Protein AF-A0A8J3NHD3-F1 (afdb_monomer_lite)

Structure (mmCIF, N/CA/C/O backbone):
data_AF-A0A8J3NHD3-F1
#
_entry.id   AF-A0A8J3NHD3-F1
#
loop_
_atom_site.group_PDB
_atom_site.id
_atom_site.type_symbol
_atom_site.label_atom_id
_atom_site.label_alt_id
_atom_site.label_comp_id
_atom_site.label_asym_id
_atom_site.label_entity_id
_atom_site.label_seq_id
_atom_site.pdbx_PDB_ins_code
_atom_site.Cartn_x
_atom_site.Cartn_y
_atom_site.Cartn_z
_atom_site.occupancy
_atom_site.B_iso_or_equiv
_atom_site.auth_seq_id
_atom_site.auth_comp_id
_atom_site.auth_asym_id
_atom_site.auth_atom_id
_atom_site.pdbx_PDB_model_num
ATOM 1 N N . MET A 1 1 ? -1.504 -2.070 23.522 1.00 44.81 1 MET A N 1
ATOM 2 C CA . MET A 1 1 ? -0.984 -3.011 22.518 1.00 44.81 1 MET A CA 1
ATOM 3 C C . MET A 1 1 ? -2.101 -3.933 22.088 1.00 44.81 1 MET A C 1
ATOM 5 O O . MET A 1 1 ? -2.397 -4.901 22.780 1.00 44.81 1 MET A O 1
ATOM 9 N N . THR A 1 2 ? -2.804 -3.558 21.024 1.00 47.81 2 THR A N 1
ATOM 10 C CA . THR A 1 2 ? -3.863 -4.386 20.430 1.00 47.81 2 THR A CA 1
ATOM 11 C C . THR A 1 2 ? -3.229 -5.384 19.459 1.00 47.81 2 THR A C 1
ATOM 13 O O . THR A 1 2 ? -2.148 -5.138 18.928 1.00 47.81 2 THR A O 1
ATOM 16 N N . THR A 1 3 ? -3.879 -6.523 19.221 1.00 48.75 3 THR A N 1
ATOM 17 C CA . THR A 1 3 ? -3.397 -7.599 18.329 1.00 48.75 3 THR A CA 1
ATOM 18 C C . THR A 1 3 ? -3.025 -7.097 16.923 1.00 48.75 3 THR A C 1
ATOM 20 O O . THR A 1 3 ? -2.123 -7.639 16.295 1.00 48.75 3 THR A O 1
ATOM 23 N N . TYR A 1 4 ? -3.633 -5.991 16.480 1.00 44.06 4 TYR A N 1
ATOM 24 C CA . TYR A 1 4 ? -3.340 -5.319 15.214 1.00 44.06 4 TYR A CA 1
ATOM 25 C C . TYR A 1 4 ? -1.929 -4.705 15.141 1.00 44.06 4 TYR A C 1
ATOM 27 O O . TYR A 1 4 ? -1.316 -4.752 14.086 1.00 44.06 4 TYR A O 1
ATOM 35 N N . GLU A 1 5 ? -1.353 -4.181 16.226 1.00 40.19 5 GLU A N 1
ATOM 36 C CA . GLU A 1 5 ? 0.005 -3.594 16.185 1.00 40.19 5 GLU A CA 1
ATOM 37 C C . GLU A 1 5 ? 1.104 -4.658 15.993 1.00 40.19 5 GLU A C 1
ATOM 39 O 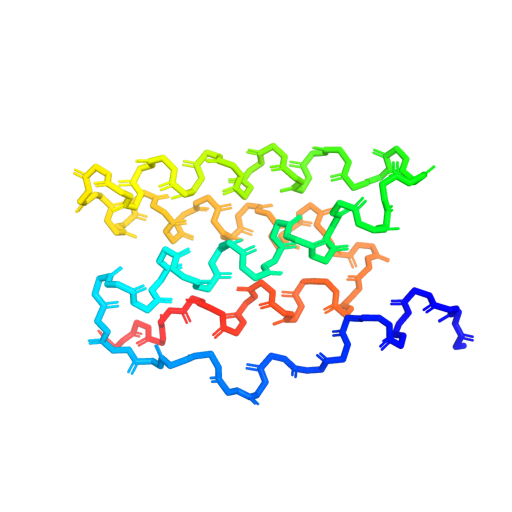O . GLU A 1 5 ? 2.201 -4.350 15.533 1.00 40.19 5 GLU A O 1
ATOM 44 N N . GLN A 1 6 ? 0.811 -5.925 16.312 1.00 48.12 6 GLN A N 1
ATOM 45 C CA . GLN A 1 6 ? 1.760 -7.040 16.189 1.00 48.12 6 GLN A CA 1
ATOM 46 C C . GLN A 1 6 ? 1.812 -7.620 14.764 1.00 48.12 6 GLN A C 1
ATOM 48 O O . GLN A 1 6 ? 2.877 -8.040 14.313 1.00 48.12 6 GLN A O 1
ATOM 53 N N . GLU A 1 7 ? 0.699 -7.621 14.021 1.00 50.69 7 GLU A N 1
ATOM 54 C CA . GLU A 1 7 ? 0.650 -8.166 12.647 1.00 50.69 7 GLU A CA 1
ATOM 55 C C . GLU A 1 7 ? 1.357 -7.264 11.617 1.00 50.69 7 GLU A C 1
ATOM 57 O O . GLU A 1 7 ? 1.848 -7.713 10.573 1.00 50.69 7 GLU A O 1
ATOM 62 N N . TRP A 1 8 ? 1.481 -5.980 11.944 1.00 48.34 8 TRP A N 1
ATOM 63 C CA . TRP A 1 8 ? 2.055 -4.940 11.093 1.00 48.34 8 TRP A CA 1
ATOM 64 C C . TRP A 1 8 ? 3.470 -4.527 11.525 1.00 48.34 8 TRP A C 1
ATOM 66 O O . TRP A 1 8 ? 3.964 -3.467 11.146 1.00 48.34 8 TRP A O 1
ATOM 76 N N . GLY A 1 9 ? 4.157 -5.402 12.273 1.00 50.47 9 GLY A N 1
ATOM 77 C CA . GLY A 1 9 ? 5.556 -5.233 12.663 1.00 50.47 9 GLY A CA 1
ATOM 78 C C . GLY A 1 9 ? 6.472 -4.873 11.484 1.00 50.47 9 GLY A C 1
ATOM 79 O O . GLY A 1 9 ? 6.311 -5.393 10.368 1.00 50.47 9 GLY A O 1
ATOM 80 N N . ALA A 1 10 ? 7.408 -3.962 11.784 1.00 50.34 10 ALA A N 1
ATOM 81 C CA . ALA A 1 10 ? 8.198 -3.137 10.872 1.00 50.34 10 ALA A CA 1
ATOM 82 C C . ALA A 1 10 ? 8.590 -3.815 9.551 1.00 50.34 10 ALA A C 1
ATOM 84 O O . ALA A 1 10 ? 9.190 -4.890 9.523 1.00 50.34 10 ALA A O 1
ATOM 85 N N . ALA A 1 11 ? 8.330 -3.114 8.446 1.00 49.47 11 ALA A N 1
ATOM 86 C CA . ALA A 1 11 ? 8.702 -3.469 7.076 1.00 49.47 11 ALA A CA 1
ATOM 87 C C . ALA A 1 11 ? 10.229 -3.444 6.802 1.00 49.47 11 ALA A C 1
ATOM 89 O O . ALA A 1 11 ? 10.675 -3.182 5.685 1.00 49.47 11 ALA A O 1
ATOM 90 N N . ALA A 1 12 ? 11.053 -3.726 7.813 1.00 42.78 12 ALA A N 1
ATOM 91 C CA . ALA A 1 12 ? 12.501 -3.815 7.708 1.00 42.78 12 ALA A CA 1
ATOM 92 C C . ALA A 1 12 ? 12.888 -5.058 6.885 1.00 42.78 12 ALA A C 1
ATOM 94 O O . ALA A 1 12 ? 13.051 -6.151 7.419 1.00 42.78 12 ALA A O 1
ATOM 95 N N . GLY A 1 13 ? 12.986 -4.904 5.563 1.00 47.78 13 GLY A N 1
ATOM 96 C CA . GLY A 1 13 ? 13.461 -5.963 4.662 1.00 47.78 13 GLY A CA 1
ATOM 97 C C . GLY A 1 13 ? 12.862 -5.965 3.256 1.00 47.78 13 GLY A C 1
ATOM 98 O O . GLY A 1 13 ? 13.163 -6.859 2.469 1.00 47.78 13 GLY A O 1
ATOM 99 N N . TRP A 1 14 ? 12.005 -5.003 2.917 1.00 53.94 14 TRP A N 1
ATOM 100 C CA . TRP A 1 14 ? 11.294 -5.001 1.644 1.00 53.94 14 TRP A CA 1
ATOM 101 C C . TRP A 1 14 ? 12.222 -4.388 0.595 1.00 53.94 14 TRP A C 1
ATOM 103 O O . TRP A 1 14 ? 12.405 -3.177 0.550 1.00 53.94 14 TRP A O 1
ATOM 113 N N . GLY A 1 15 ? 12.902 -5.261 -0.156 1.00 45.53 15 GLY A N 1
ATOM 114 C CA . GLY A 1 15 ? 14.042 -4.951 -1.022 1.00 45.53 15 GLY A CA 1
ATOM 115 C C . GLY A 1 15 ? 13.931 -3.617 -1.762 1.00 45.53 15 GLY A C 1
ATOM 116 O O . GLY A 1 15 ? 13.218 -3.489 -2.757 1.00 45.53 15 GLY A O 1
ATOM 117 N N . HIS A 1 16 ? 14.677 -2.629 -1.272 1.00 47.28 16 HIS A N 1
ATOM 118 C CA . HIS A 1 16 ? 14.754 -1.302 -1.862 1.00 47.28 16 HIS A CA 1
ATOM 119 C C . HIS A 1 16 ? 15.542 -1.341 -3.179 1.00 47.28 16 HIS A C 1
ATOM 121 O O . HIS A 1 16 ? 16.659 -1.855 -3.223 1.00 47.28 16 HIS A O 1
ATOM 127 N N . GLY A 1 17 ? 14.988 -0.741 -4.241 1.00 46.34 17 GLY A N 1
ATOM 128 C CA . GLY A 1 17 ? 15.787 -0.246 -5.372 1.00 46.34 17 GLY A CA 1
ATOM 129 C C . GLY A 1 17 ? 15.481 -0.783 -6.774 1.00 46.34 17 GLY A C 1
ATOM 130 O O . GLY A 1 17 ? 16.187 -0.413 -7.704 1.00 46.34 17 GLY A O 1
ATOM 131 N N . THR A 1 18 ? 14.452 -1.611 -6.984 1.00 49.88 18 THR A N 1
ATOM 132 C CA . THR A 1 18 ? 14.044 -2.020 -8.347 1.00 49.88 18 THR A CA 1
ATOM 133 C C . THR A 1 18 ? 12.531 -1.933 -8.532 1.00 49.88 18 THR A C 1
ATOM 135 O O . THR A 1 18 ? 11.784 -2.086 -7.568 1.00 49.88 18 THR A O 1
ATOM 138 N N . ARG A 1 19 ? 12.061 -1.727 -9.773 1.00 52.25 19 ARG A N 1
ATOM 139 C CA . ARG A 1 19 ? 10.627 -1.734 -10.137 1.00 52.25 19 ARG A CA 1
ATOM 140 C C . ARG A 1 19 ? 9.898 -2.984 -9.618 1.00 52.25 19 ARG A C 1
ATOM 142 O O . ARG A 1 19 ? 8.766 -2.893 -9.156 1.00 52.25 19 ARG A O 1
ATOM 149 N N . GLY A 1 20 ? 10.585 -4.131 -9.616 1.00 58.09 20 GLY A N 1
ATOM 150 C CA . GLY A 1 20 ? 10.090 -5.377 -9.024 1.00 58.09 20 GLY A CA 1
ATOM 151 C C . GLY A 1 20 ? 9.967 -5.341 -7.495 1.00 58.09 20 GLY A C 1
ATOM 152 O O . GLY A 1 20 ? 9.075 -5.982 -6.953 1.00 58.09 20 GLY A O 1
ATOM 153 N N . GLY A 1 21 ? 10.799 -4.558 -6.803 1.00 70.31 21 GLY A N 1
ATOM 154 C CA . GLY A 1 21 ? 10.765 -4.380 -5.349 1.00 70.31 21 GLY A CA 1
ATOM 155 C C . GLY A 1 21 ? 9.552 -3.590 -4.853 1.00 70.31 21 GLY A C 1
ATOM 156 O O . GLY A 1 21 ? 8.971 -3.962 -3.837 1.00 70.31 21 GLY A O 1
ATOM 157 N N . LEU A 1 22 ? 9.102 -2.565 -5.592 1.00 72.38 22 LEU A N 1
ATOM 158 C CA . LEU A 1 22 ? 7.910 -1.792 -5.212 1.00 72.38 22 LEU A CA 1
ATOM 159 C C . LEU A 1 22 ? 6.628 -2.618 -5.367 1.00 72.38 22 LEU A C 1
ATOM 161 O O . LEU A 1 22 ? 5.835 -2.694 -4.433 1.00 72.38 22 LEU A O 1
ATOM 165 N N . THR A 1 23 ? 6.439 -3.284 -6.511 1.00 78.94 23 THR A N 1
ATOM 166 C CA . THR A 1 23 ? 5.267 -4.148 -6.728 1.00 78.94 23 THR A CA 1
ATOM 167 C C . THR A 1 23 ? 5.256 -5.334 -5.761 1.00 78.94 23 THR A C 1
ATOM 169 O O . THR A 1 23 ? 4.228 -5.597 -5.141 1.00 78.94 23 THR A O 1
ATOM 172 N N . ALA A 1 24 ? 6.397 -6.012 -5.572 1.00 78.69 24 ALA A N 1
ATOM 173 C CA . ALA A 1 24 ? 6.510 -7.106 -4.605 1.00 78.69 24 ALA A CA 1
ATOM 174 C C . ALA A 1 24 ? 6.268 -6.627 -3.169 1.00 78.69 24 ALA A C 1
ATOM 176 O O . ALA A 1 24 ? 5.674 -7.350 -2.368 1.00 78.69 24 ALA A O 1
ATOM 177 N N . GLY A 1 25 ? 6.687 -5.398 -2.861 1.00 77.94 25 GLY A N 1
ATOM 178 C CA . GLY A 1 25 ? 6.353 -4.746 -1.613 1.00 77.94 25 GLY A CA 1
ATOM 179 C C . GLY A 1 25 ? 4.843 -4.600 -1.470 1.00 77.94 25 GLY A C 1
ATOM 180 O O . GLY A 1 25 ? 4.249 -5.199 -0.586 1.00 77.94 25 GLY A O 1
ATOM 181 N N . ILE A 1 26 ? 4.175 -3.913 -2.391 1.00 80.00 26 ILE A N 1
ATOM 182 C CA . ILE A 1 26 ? 2.718 -3.722 -2.333 1.00 80.00 26 ILE A CA 1
ATOM 183 C C . ILE A 1 26 ? 1.960 -5.060 -2.192 1.00 80.00 26 ILE A C 1
ATOM 185 O O . ILE A 1 26 ? 1.022 -5.147 -1.399 1.00 80.00 26 ILE A O 1
ATOM 189 N N . ASP A 1 27 ? 2.406 -6.126 -2.863 1.00 82.00 27 ASP A N 1
ATOM 190 C CA . ASP A 1 27 ? 1.851 -7.480 -2.705 1.00 82.00 27 ASP A CA 1
ATOM 191 C C . ASP A 1 27 ? 2.006 -8.042 -1.280 1.00 82.00 27 ASP A C 1
ATOM 193 O O . ASP A 1 27 ? 1.114 -8.731 -0.778 1.00 82.00 27 ASP A O 1
ATOM 197 N N . GLY A 1 28 ? 3.107 -7.729 -0.597 1.00 79.94 28 GLY A N 1
ATOM 198 C CA . GLY A 1 28 ? 3.316 -8.033 0.817 1.00 79.94 28 GLY A CA 1
ATOM 199 C C . GLY A 1 28 ? 2.335 -7.305 1.741 1.00 79.94 28 GLY A C 1
ATOM 200 O O . GLY A 1 28 ? 1.799 -7.930 2.661 1.00 79.94 28 GLY A O 1
ATOM 201 N N . LEU A 1 29 ? 2.044 -6.021 1.481 1.00 78.06 29 LEU A N 1
ATOM 202 C CA . LEU A 1 29 ? 1.038 -5.265 2.248 1.00 78.06 29 LEU A CA 1
ATOM 203 C C . LEU A 1 29 ? -0.365 -5.814 2.001 1.00 78.06 29 LEU A C 1
ATOM 205 O O . LEU A 1 29 ? -1.118 -5.991 2.951 1.00 78.06 29 LEU A O 1
ATOM 209 N N . LEU A 1 30 ? -0.709 -6.109 0.744 1.00 78.31 30 LEU A N 1
ATOM 210 C CA . LEU A 1 30 ? -2.018 -6.655 0.374 1.00 78.31 30 LEU A CA 1
ATOM 211 C C . LEU A 1 30 ? -2.280 -8.023 1.006 1.00 78.31 30 LEU A C 1
ATOM 213 O O . LEU A 1 30 ? -3.401 -8.318 1.411 1.00 78.31 30 LEU A O 1
ATOM 217 N N . ARG A 1 31 ? -1.246 -8.860 1.125 1.00 76.19 31 ARG A N 1
ATOM 218 C CA . ARG A 1 31 ? -1.368 -10.160 1.788 1.00 76.19 31 ARG A CA 1
ATOM 219 C C . ARG A 1 31 ? -1.631 -10.013 3.285 1.00 76.19 31 ARG A C 1
ATOM 221 O O . ARG A 1 31 ? -2.475 -10.733 3.803 1.00 76.19 31 ARG A O 1
ATOM 228 N N . ARG A 1 32 ? -0.951 -9.078 3.962 1.00 71.88 32 ARG A N 1
ATOM 229 C CA . ARG A 1 32 ? -1.182 -8.791 5.389 1.00 71.88 32 ARG A CA 1
ATOM 230 C C . ARG A 1 32 ? -2.534 -8.128 5.641 1.00 71.88 32 ARG A C 1
ATOM 232 O O . ARG A 1 32 ? -3.254 -8.547 6.538 1.00 71.88 32 ARG A O 1
ATOM 239 N N . SER A 1 33 ? -2.928 -7.165 4.813 1.00 68.38 33 SER A N 1
ATOM 240 C CA . SER A 1 33 ? -4.232 -6.505 4.937 1.00 68.38 33 SER A CA 1
ATOM 241 C C . SER A 1 33 ? -5.404 -7.441 4.645 1.00 68.38 33 SER A C 1
ATOM 243 O O . SER A 1 33 ? -6.455 -7.302 5.261 1.00 68.38 33 SER A O 1
ATOM 245 N N . GLY A 1 34 ? -5.210 -8.443 3.781 1.00 62.59 34 GLY A N 1
ATOM 246 C CA . GLY A 1 34 ? -6.166 -9.530 3.570 1.00 62.59 34 GLY A CA 1
ATOM 247 C C . GLY A 1 34 ? -6.384 -10.424 4.798 1.00 62.59 34 GLY A C 1
ATOM 248 O O . GLY A 1 34 ? -7.433 -11.053 4.887 1.00 62.59 34 GLY A O 1
ATOM 249 N N . GLN A 1 35 ? -5.442 -10.460 5.751 1.00 56.00 35 GLN A N 1
ATOM 250 C CA . GLN A 1 35 ? -5.613 -11.154 7.037 1.00 56.00 35 GLN A CA 1
ATOM 251 C C . GLN A 1 35 ? -6.244 -10.260 8.118 1.00 56.00 35 GLN A C 1
ATOM 253 O O . GLN A 1 35 ? -6.897 -10.775 9.016 1.00 56.00 35 GLN A O 1
ATOM 258 N N . ALA A 1 36 ? -6.132 -8.934 7.980 1.00 56.19 36 ALA A N 1
ATOM 259 C CA . ALA A 1 36 ? -6.720 -7.924 8.869 1.00 56.19 36 ALA A CA 1
ATOM 260 C C . ALA A 1 36 ? -8.096 -7.396 8.390 1.00 56.19 36 ALA A C 1
ATOM 262 O O . ALA A 1 36 ? -8.590 -6.383 8.891 1.00 56.19 36 ALA A O 1
ATOM 263 N N . ALA A 1 37 ? -8.709 -8.055 7.398 1.00 52.06 37 ALA A N 1
ATOM 264 C CA . ALA A 1 37 ? -9.849 -7.565 6.616 1.00 52.06 37 ALA A CA 1
ATOM 265 C C . ALA A 1 37 ? -11.193 -7.453 7.372 1.00 52.06 37 ALA A C 1
ATOM 267 O O . ALA A 1 37 ? -12.205 -7.129 6.754 1.00 52.06 37 ALA A O 1
ATOM 268 N N . GLU A 1 38 ? -11.229 -7.690 8.685 1.00 51.50 38 GLU A N 1
ATOM 269 C CA . GLU A 1 38 ? -12.461 -7.592 9.480 1.00 51.50 38 GLU A CA 1
ATOM 270 C C . GLU A 1 38 ? -12.786 -6.172 9.971 1.00 51.50 38 GLU A C 1
ATOM 272 O O . GLU A 1 38 ? -13.890 -5.931 10.454 1.00 51.50 38 GLU A O 1
ATOM 277 N N . ALA A 1 39 ? -11.882 -5.199 9.816 1.00 57.53 39 ALA A N 1
ATOM 278 C CA . ALA A 1 39 ? -12.158 -3.811 10.184 1.00 57.53 39 ALA A CA 1
ATOM 279 C C . ALA A 1 39 ? -12.450 -2.945 8.945 1.00 57.53 39 ALA A C 1
ATOM 281 O O . ALA A 1 39 ? -11.572 -2.712 8.113 1.00 57.53 39 ALA A O 1
ATOM 282 N N . GLU A 1 40 ? -13.675 -2.403 8.862 1.00 61.34 40 GLU A N 1
ATOM 283 C CA . GLU A 1 40 ? -14.129 -1.452 7.824 1.00 61.34 40 GLU A CA 1
ATOM 284 C C . GLU A 1 40 ? -13.146 -0.286 7.609 1.00 61.34 40 GLU A C 1
ATOM 286 O O . GLU A 1 40 ? -12.998 0.217 6.494 1.00 61.34 40 GLU A O 1
ATOM 291 N N . ALA A 1 41 ? -12.403 0.080 8.658 1.00 63.72 41 ALA A N 1
ATOM 292 C CA . ALA A 1 41 ? -11.359 1.099 8.637 1.00 63.72 41 ALA A CA 1
ATOM 293 C C . ALA A 1 41 ? -10.218 0.819 7.634 1.00 63.72 41 ALA A C 1
ATOM 295 O O . ALA A 1 41 ? -9.584 1.761 7.164 1.00 63.72 41 ALA A O 1
ATOM 296 N N . TYR A 1 42 ? -9.965 -0.442 7.259 1.00 70.00 42 TYR A N 1
ATOM 297 C CA . TYR A 1 42 ? -8.894 -0.802 6.320 1.00 70.00 42 TYR A CA 1
ATOM 298 C C . TYR A 1 42 ? -9.355 -0.944 4.868 1.00 70.00 42 TYR A C 1
ATOM 300 O O . TYR A 1 42 ? -8.511 -1.006 3.972 1.00 70.00 42 TYR A O 1
ATOM 308 N N . VAL A 1 43 ? -10.664 -0.941 4.592 1.00 74.81 43 VAL A N 1
ATOM 309 C CA . VAL A 1 43 ? -11.197 -1.026 3.219 1.00 74.81 43 VAL A CA 1
ATOM 310 C C . VAL A 1 43 ? -10.620 0.072 2.306 1.00 74.81 43 VAL A C 1
A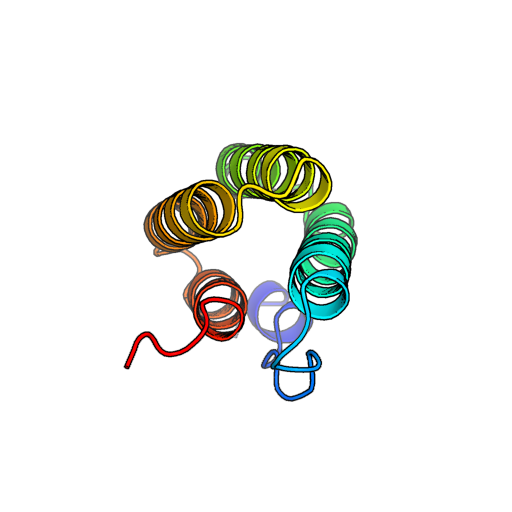TOM 312 O O . VAL A 1 43 ? -10.176 -0.256 1.197 1.00 74.81 43 VAL A O 1
ATOM 315 N N . PRO A 1 44 ? -10.524 1.346 2.742 1.00 80.88 44 PRO A N 1
ATOM 316 C CA . PRO A 1 44 ? -9.894 2.395 1.942 1.00 80.88 44 PRO A CA 1
ATOM 317 C C . PRO A 1 44 ? -8.405 2.134 1.684 1.00 80.88 44 PRO A C 1
ATOM 319 O O . PRO A 1 44 ? -7.939 2.274 0.554 1.00 80.88 44 PRO A O 1
ATOM 322 N N . VAL A 1 45 ? -7.667 1.691 2.709 1.00 81.69 45 VAL A N 1
ATOM 323 C CA . VAL A 1 45 ? -6.227 1.395 2.630 1.00 81.69 45 VAL A CA 1
ATOM 324 C C . VAL A 1 45 ? -5.964 0.286 1.609 1.00 81.69 45 VAL A C 1
ATOM 326 O O . VAL A 1 45 ? -5.119 0.435 0.727 1.00 81.69 45 VAL A O 1
ATOM 329 N N . VAL A 1 46 ? -6.741 -0.800 1.653 1.00 82.62 46 VAL A N 1
ATOM 330 C CA . VAL A 1 46 ? -6.652 -1.908 0.687 1.00 82.62 46 VAL A CA 1
ATOM 331 C C . VAL A 1 46 ? -6.935 -1.427 -0.736 1.00 82.62 46 VAL A C 1
ATOM 333 O O . VAL A 1 46 ? -6.235 -1.828 -1.667 1.00 82.62 46 VAL A O 1
ATOM 336 N N . SER A 1 47 ? -7.928 -0.554 -0.921 1.00 87.88 47 SER A N 1
ATOM 337 C CA . SER A 1 47 ? -8.257 0.013 -2.233 1.00 87.88 47 SER A CA 1
ATOM 338 C C . SER A 1 47 ? -7.081 0.801 -2.822 1.00 87.88 47 SER A C 1
ATOM 340 O O . SER A 1 47 ? -6.664 0.540 -3.955 1.00 87.88 47 SER A O 1
ATOM 342 N N . PHE A 1 48 ? -6.469 1.689 -2.030 1.00 87.75 48 PHE A N 1
ATOM 343 C CA . PHE A 1 48 ? -5.293 2.446 -2.461 1.00 87.75 48 PHE A CA 1
ATOM 344 C C . PHE A 1 48 ? -4.096 1.543 -2.771 1.00 87.75 48 PHE A C 1
ATOM 346 O O . PHE A 1 48 ? -3.437 1.748 -3.789 1.00 87.75 48 PHE A O 1
ATOM 353 N N . LEU A 1 49 ? -3.848 0.503 -1.970 1.00 86.19 49 LEU A N 1
ATOM 354 C CA . LEU A 1 49 ? -2.770 -0.460 -2.217 1.00 86.19 49 LEU A CA 1
ATOM 355 C C . LEU A 1 49 ? -2.977 -1.256 -3.512 1.00 86.19 49 LEU A C 1
ATOM 357 O O . LEU A 1 49 ? -2.041 -1.413 -4.295 1.00 86.19 49 LEU A O 1
ATOM 361 N N . ARG A 1 50 ? -4.202 -1.717 -3.795 1.00 88.50 50 ARG A N 1
ATOM 362 C CA . ARG A 1 50 ? -4.515 -2.404 -5.063 1.00 88.50 50 ARG A CA 1
ATOM 363 C C . ARG A 1 50 ? -4.292 -1.477 -6.248 1.00 88.50 50 ARG A C 1
ATOM 365 O O . ARG A 1 50 ? -3.678 -1.885 -7.232 1.00 88.50 50 ARG A O 1
ATOM 372 N N . ARG A 1 51 ? -4.711 -0.216 -6.129 1.00 90.06 51 ARG A N 1
ATOM 373 C CA . ARG A 1 51 ? -4.492 0.765 -7.188 1.00 90.06 51 ARG A CA 1
ATOM 374 C C . ARG A 1 51 ? -3.009 1.070 -7.381 1.00 90.06 51 ARG A C 1
ATOM 376 O O . ARG A 1 51 ? -2.561 1.093 -8.521 1.00 90.06 51 ARG A O 1
ATOM 383 N N . ALA A 1 52 ? -2.246 1.228 -6.296 1.00 86.75 52 ALA A N 1
ATOM 384 C CA . ALA A 1 52 ? -0.798 1.442 -6.328 1.00 86.75 52 ALA A CA 1
ATOM 385 C C . ALA A 1 52 ? -0.074 0.288 -7.035 1.00 86.75 52 ALA A C 1
ATOM 387 O O . ALA A 1 52 ? 0.830 0.518 -7.839 1.00 86.75 52 ALA A O 1
ATOM 388 N N . ARG A 1 53 ? -0.512 -0.952 -6.789 1.00 86.94 53 ARG A N 1
ATOM 389 C CA . ARG A 1 53 ? -0.004 -2.150 -7.466 1.00 86.94 53 ARG A CA 1
ATOM 390 C C . ARG A 1 53 ? -0.231 -2.087 -8.973 1.00 86.94 53 ARG A C 1
ATOM 392 O O . ARG A 1 53 ? 0.690 -2.368 -9.731 1.00 86.94 53 ARG A O 1
ATOM 399 N N . GLU A 1 54 ? -1.441 -1.741 -9.406 1.00 89.69 54 GLU A N 1
ATOM 400 C CA . GLU A 1 54 ? -1.799 -1.667 -10.828 1.00 89.69 54 GLU A CA 1
ATOM 401 C C . GLU A 1 54 ? -0.953 -0.636 -11.576 1.00 89.69 54 GLU A C 1
ATOM 403 O O . GLU A 1 54 ? -0.382 -0.955 -12.619 1.00 89.69 54 GLU A O 1
ATOM 408 N N . VAL A 1 55 ? -0.824 0.581 -11.035 1.00 88.31 55 VAL A N 1
ATOM 409 C CA . VAL A 1 55 ? -0.010 1.624 -11.679 1.00 88.31 55 VAL A CA 1
ATOM 410 C C . VAL A 1 55 ? 1.483 1.288 -11.641 1.00 88.31 55 VAL A C 1
ATOM 412 O O . VAL A 1 55 ? 2.167 1.476 -12.644 1.00 88.31 55 VAL A O 1
ATOM 415 N N . SER A 1 56 ? 1.976 0.684 -10.551 1.00 83.38 56 SER A N 1
ATOM 416 C CA . SER A 1 56 ? 3.361 0.203 -10.451 1.00 83.38 56 SER A CA 1
ATOM 417 C C . SER A 1 56 ? 3.657 -0.891 -11.482 1.00 83.38 56 SER A C 1
ATOM 419 O O . SER A 1 56 ? 4.673 -0.816 -12.173 1.00 83.38 56 SER A O 1
ATOM 421 N N . ALA A 1 57 ? 2.755 -1.865 -11.644 1.00 83.94 57 ALA A N 1
ATOM 422 C CA . ALA A 1 57 ? 2.870 -2.914 -12.656 1.00 83.94 57 ALA A CA 1
ATOM 423 C C . ALA A 1 57 ? 2.804 -2.350 -14.088 1.00 83.94 57 ALA A C 1
ATOM 425 O O . ALA A 1 57 ? 3.455 -2.876 -14.988 1.00 83.94 57 ALA A O 1
ATOM 426 N N . GLY A 1 58 ? 2.071 -1.249 -14.286 1.00 86.25 58 GLY A N 1
ATOM 427 C CA . GLY A 1 58 ? 2.048 -0.470 -15.527 1.00 86.25 58 GLY A CA 1
ATOM 428 C C . GLY A 1 58 ? 3.288 0.406 -15.764 1.00 86.25 58 GLY A C 1
ATOM 429 O O . GLY A 1 58 ? 3.378 1.049 -16.806 1.00 86.25 58 GLY A O 1
ATOM 430 N N . GLY A 1 59 ? 4.246 0.437 -14.831 1.00 83.38 59 GLY A N 1
ATOM 431 C CA . GLY A 1 59 ? 5.486 1.214 -14.928 1.00 83.38 59 GLY A CA 1
ATOM 432 C C . GLY A 1 59 ? 5.401 2.650 -14.399 1.00 83.38 59 GLY A C 1
ATOM 433 O O . GLY A 1 59 ? 6.407 3.360 -14.445 1.00 83.38 59 GLY A O 1
ATOM 434 N N . ASP A 1 60 ? 4.252 3.077 -13.868 1.00 84.62 60 ASP A N 1
ATOM 435 C CA . ASP A 1 60 ? 4.081 4.387 -13.234 1.00 84.62 60 ASP A CA 1
ATOM 436 C C . ASP A 1 60 ? 4.429 4.326 -11.739 1.00 84.62 60 ASP A C 1
ATOM 438 O O . ASP A 1 60 ? 3.585 4.199 -10.848 1.00 84.62 60 ASP A O 1
ATOM 442 N N . GLU A 1 61 ? 5.727 4.416 -11.467 1.00 82.50 61 GLU A N 1
ATOM 443 C CA . GLU A 1 61 ? 6.276 4.414 -10.109 1.00 82.50 61 GLU A CA 1
ATOM 444 C C . GLU A 1 61 ? 5.902 5.681 -9.326 1.00 82.50 61 GLU A C 1
ATOM 446 O O . GLU A 1 61 ? 5.701 5.621 -8.113 1.00 82.50 61 GLU A O 1
ATOM 451 N N . ARG A 1 62 ? 5.753 6.830 -10.000 1.00 84.50 62 ARG A N 1
ATOM 452 C CA . ARG A 1 62 ? 5.371 8.090 -9.341 1.00 84.50 62 ARG A CA 1
ATOM 453 C C . ARG A 1 62 ? 3.914 8.052 -8.894 1.00 84.50 62 ARG A C 1
ATOM 455 O O . ARG A 1 62 ? 3.623 8.433 -7.761 1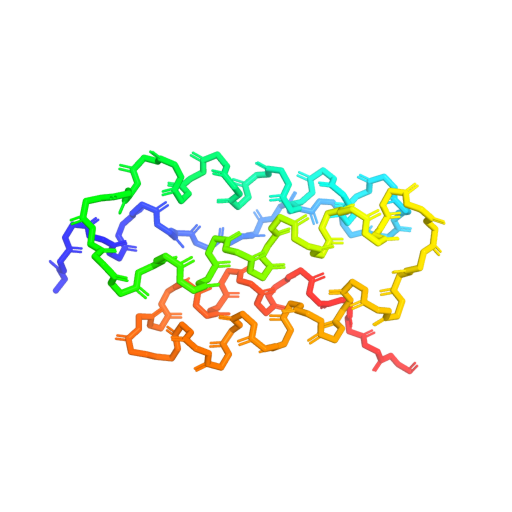.00 84.50 62 ARG A O 1
ATOM 462 N N . GLY A 1 63 ? 3.023 7.550 -9.747 1.00 86.25 63 GLY A N 1
ATOM 463 C CA . GLY A 1 63 ? 1.624 7.308 -9.408 1.00 86.25 63 GLY A CA 1
ATOM 464 C C . GLY A 1 63 ? 1.479 6.299 -8.270 1.00 86.25 63 GLY A C 1
ATOM 465 O O . GLY A 1 63 ? 0.711 6.534 -7.338 1.00 86.25 63 GLY A O 1
ATOM 466 N N . ALA A 1 64 ? 2.273 5.223 -8.279 1.00 84.19 64 ALA A N 1
ATOM 467 C CA . ALA A 1 64 ? 2.292 4.244 -7.192 1.00 84.19 64 ALA A CA 1
ATOM 468 C C . ALA A 1 64 ? 2.694 4.871 -5.848 1.00 84.19 64 ALA A C 1
ATOM 470 O O . ALA A 1 64 ? 2.024 4.653 -4.841 1.00 84.19 64 ALA A O 1
ATOM 471 N N . VAL A 1 65 ? 3.745 5.697 -5.830 1.00 86.00 65 VAL A N 1
ATOM 472 C CA . VAL A 1 65 ? 4.197 6.402 -4.620 1.00 86.00 65 VAL A CA 1
ATOM 473 C C . VAL A 1 65 ? 3.148 7.392 -4.107 1.00 86.00 65 VAL A C 1
ATOM 475 O O . VAL A 1 65 ? 2.934 7.473 -2.899 1.00 86.00 65 VAL A O 1
ATOM 478 N N . ALA A 1 66 ? 2.466 8.122 -4.993 1.00 88.94 66 ALA A N 1
ATOM 479 C CA . ALA A 1 66 ? 1.395 9.035 -4.592 1.00 88.94 66 ALA A CA 1
ATOM 480 C C . ALA A 1 66 ? 0.228 8.289 -3.921 1.00 88.94 66 ALA A C 1
ATOM 482 O O . ALA A 1 66 ? -0.270 8.723 -2.885 1.00 88.94 66 ALA A O 1
ATOM 483 N N . LEU A 1 67 ? -0.158 7.131 -4.462 1.00 89.25 67 LEU A 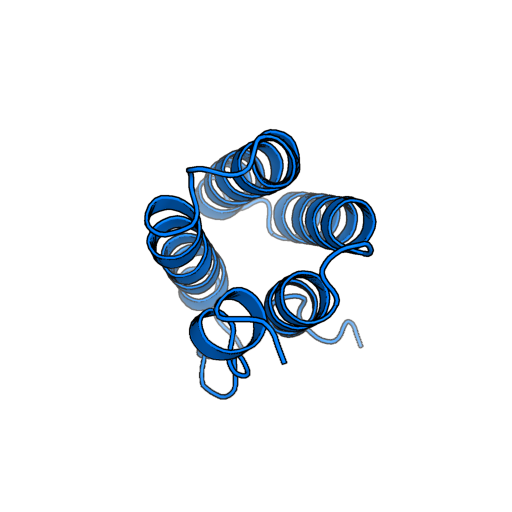N 1
ATOM 484 C CA . LEU A 1 67 ? -1.201 6.283 -3.880 1.00 89.25 67 LEU A CA 1
ATOM 485 C C . LEU A 1 67 ? -0.779 5.661 -2.545 1.00 89.25 67 LEU A C 1
ATOM 487 O O . LEU A 1 67 ? -1.609 5.539 -1.651 1.00 89.25 67 LEU A O 1
ATOM 491 N N . LEU A 1 68 ? 0.501 5.312 -2.380 1.00 84.50 68 LEU A N 1
ATOM 492 C CA . LEU A 1 68 ? 1.033 4.849 -1.096 1.00 84.50 68 LEU A CA 1
ATOM 493 C C . LEU A 1 68 ? 0.984 5.946 -0.026 1.00 84.50 68 LEU A C 1
ATOM 495 O O . LEU A 1 68 ? 0.617 5.663 1.106 1.00 84.50 68 LEU A O 1
ATOM 499 N N . ARG A 1 69 ? 1.266 7.207 -0.371 1.00 87.31 69 ARG A N 1
ATOM 500 C CA . ARG A 1 69 ? 1.113 8.333 0.571 1.00 87.31 69 ARG A CA 1
ATOM 501 C C . ARG A 1 69 ? -0.331 8.502 1.033 1.00 87.31 69 ARG A C 1
ATOM 503 O O . ARG A 1 69 ? -0.571 8.574 2.230 1.00 87.31 69 ARG A O 1
ATOM 510 N N . LEU A 1 70 ? -1.283 8.457 0.100 1.00 87.81 70 LEU A N 1
ATOM 511 C CA . LEU A 1 70 ? -2.713 8.506 0.428 1.00 87.81 70 LEU A CA 1
ATOM 512 C C . LEU A 1 70 ? -3.139 7.319 1.304 1.00 87.81 70 LEU A C 1
ATOM 514 O O . LEU A 1 70 ? -3.908 7.485 2.246 1.00 87.81 70 LEU A O 1
ATOM 518 N N . ALA A 1 71 ? -2.615 6.122 1.030 1.00 85.75 71 ALA A N 1
ATOM 519 C CA . ALA A 1 71 ? -2.875 4.950 1.858 1.00 85.75 71 ALA A CA 1
ATOM 520 C C . ALA A 1 71 ? -2.344 5.126 3.292 1.00 85.75 71 ALA A C 1
ATOM 522 O O . ALA A 1 71 ? -3.016 4.705 4.228 1.00 85.75 71 ALA A O 1
ATOM 523 N N . ALA A 1 72 ? -1.174 5.753 3.466 1.00 83.31 72 ALA A N 1
ATOM 524 C CA . ALA A 1 72 ? -0.601 6.046 4.779 1.00 83.31 72 ALA A CA 1
ATOM 525 C C . ALA A 1 72 ? -1.410 7.107 5.543 1.00 83.31 72 ALA A C 1
ATOM 527 O O . ALA A 1 72 ? -1.687 6.909 6.720 1.00 83.31 72 ALA A O 1
ATOM 528 N N . GLU A 1 73 ? -1.846 8.178 4.872 1.00 85.94 73 GLU A N 1
ATOM 529 C CA . GLU A 1 73 ? -2.693 9.225 5.467 1.00 85.94 73 GLU A CA 1
ATOM 530 C C . GLU A 1 73 ? -4.022 8.657 5.975 1.00 85.94 73 GLU A C 1
ATOM 532 O O . GLU A 1 73 ? -4.446 8.938 7.090 1.00 85.94 73 GLU A O 1
ATOM 537 N N . VAL A 1 74 ? -4.669 7.792 5.191 1.00 83.19 74 VAL A N 1
ATOM 538 C CA . VAL A 1 74 ? -5.926 7.152 5.607 1.00 83.19 74 VAL A CA 1
ATOM 539 C C . VAL A 1 74 ? -5.699 6.085 6.683 1.00 83.19 74 VAL A C 1
ATOM 541 O O . VAL A 1 74 ? -6.601 5.791 7.467 1.00 83.19 74 VAL A O 1
ATOM 544 N N . ALA A 1 75 ? -4.488 5.532 6.756 1.00 74.88 75 ALA A N 1
ATOM 545 C CA . ALA A 1 75 ? -4.074 4.604 7.795 1.00 74.88 75 ALA A CA 1
ATOM 546 C C . ALA A 1 75 ? -3.587 5.288 9.087 1.00 74.88 75 ALA A C 1
ATOM 548 O O . ALA A 1 75 ? -3.293 4.560 10.029 1.00 74.88 75 ALA A O 1
ATOM 549 N N . GLU A 1 76 ? -3.524 6.627 9.184 1.00 69.50 76 GLU A N 1
ATOM 550 C CA . GLU A 1 76 ? -3.066 7.342 10.398 1.00 69.50 76 GLU A CA 1
ATOM 551 C C . GLU A 1 76 ? -3.707 6.866 11.716 1.00 69.50 76 GLU A C 1
ATOM 553 O O . GLU A 1 76 ? -2.984 6.748 12.708 1.00 69.50 76 GLU A O 1
ATOM 558 N N . PRO A 1 77 ? -5.015 6.526 11.776 1.00 67.75 77 PRO A N 1
ATOM 559 C CA . PRO A 1 77 ? -5.619 5.978 12.993 1.00 67.75 77 PRO A CA 1
ATOM 560 C C . PRO A 1 77 ? -4.969 4.665 13.470 1.00 67.75 77 PRO A C 1
ATOM 562 O O . PRO A 1 77 ? -5.144 4.270 14.622 1.00 67.75 77 PRO A O 1
ATOM 565 N N . ALA A 1 78 ? -4.219 3.990 12.595 1.00 70.50 78 ALA A N 1
ATOM 566 C CA . ALA A 1 78 ? -3.462 2.770 12.830 1.00 70.50 78 ALA A CA 1
ATOM 567 C C . ALA A 1 78 ? -1.976 2.982 12.467 1.00 70.50 78 ALA A C 1
ATOM 569 O O . ALA A 1 78 ? -1.489 2.496 11.446 1.00 70.50 78 ALA A O 1
ATOM 570 N N . VAL A 1 79 ? -1.244 3.680 13.341 1.00 69.50 79 VAL A N 1
ATOM 571 C CA . VAL A 1 79 ? 0.163 4.110 13.164 1.00 69.50 79 VAL A CA 1
ATOM 572 C C . VAL A 1 79 ? 1.084 3.019 12.593 1.00 69.50 79 VAL A C 1
ATOM 574 O O . VAL A 1 79 ? 1.842 3.275 11.6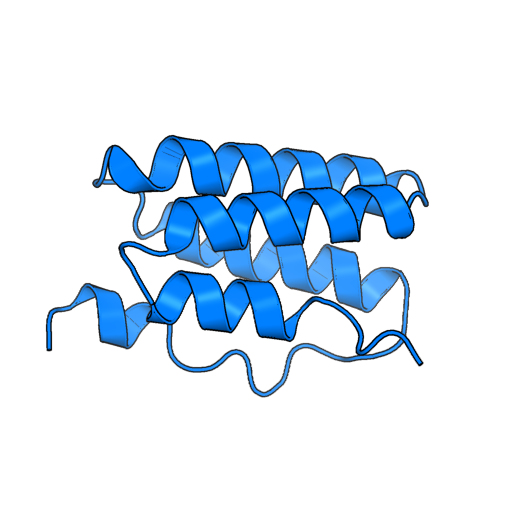64 1.00 69.50 79 VAL A O 1
ATOM 577 N N . SER A 1 80 ? 0.966 1.771 13.055 1.00 70.69 80 SER A N 1
ATOM 578 C CA . SER A 1 80 ? 1.786 0.654 12.554 1.00 70.69 80 SER A CA 1
ATOM 579 C C . SER A 1 80 ? 1.564 0.331 11.061 1.00 70.69 80 SER A C 1
ATOM 581 O O . SER A 1 80 ? 2.492 -0.095 10.362 1.00 70.69 80 SER A O 1
ATOM 583 N N . VAL A 1 81 ? 0.353 0.564 10.547 1.00 71.38 81 VAL A N 1
ATOM 584 C CA . VAL A 1 81 ? 0.012 0.414 9.125 1.00 71.38 81 VAL A CA 1
ATOM 585 C C . VAL A 1 81 ? 0.595 1.568 8.316 1.00 71.38 81 VAL A C 1
ATOM 587 O O . VAL A 1 81 ? 1.229 1.329 7.287 1.00 71.38 81 VAL A O 1
ATOM 590 N N . ALA A 1 82 ? 0.447 2.801 8.804 1.00 75.31 82 ALA A N 1
ATOM 591 C CA . ALA A 1 82 ? 1.025 3.987 8.176 1.00 75.31 82 ALA A CA 1
ATOM 592 C C . ALA A 1 82 ? 2.562 3.900 8.077 1.00 75.31 82 ALA A C 1
ATOM 594 O O . ALA A 1 82 ? 3.125 4.188 7.016 1.00 75.31 82 ALA A O 1
ATOM 595 N N . ASP A 1 83 ? 3.237 3.409 9.118 1.00 75.38 83 ASP A N 1
ATOM 596 C CA . ASP A 1 83 ? 4.691 3.195 9.132 1.00 75.38 83 ASP A CA 1
ATOM 597 C C . ASP A 1 83 ? 5.132 2.158 8.091 1.00 75.38 83 ASP A C 1
ATOM 599 O O . ASP A 1 83 ? 6.086 2.374 7.338 1.00 75.38 83 ASP A O 1
ATOM 603 N N . SER A 1 84 ? 4.406 1.040 7.997 1.00 74.50 84 SER A N 1
ATOM 604 C CA . SER A 1 84 ? 4.690 -0.021 7.024 1.00 74.50 84 SER A CA 1
ATOM 605 C C . SER A 1 84 ? 4.506 0.442 5.577 1.00 74.50 84 SER A C 1
ATOM 607 O O . SER A 1 84 ? 5.272 0.044 4.699 1.00 74.50 84 SER A O 1
ATOM 609 N N . ILE A 1 85 ? 3.511 1.293 5.318 1.00 76.56 85 ILE A N 1
ATOM 610 C CA . ILE A 1 85 ? 3.286 1.896 3.999 1.00 76.56 85 ILE A CA 1
ATOM 611 C C . ILE A 1 85 ? 4.384 2.917 3.683 1.00 76.56 85 ILE A C 1
ATOM 613 O O . ILE A 1 85 ? 4.947 2.905 2.587 1.00 76.56 85 ILE A O 1
ATOM 617 N N . THR A 1 86 ? 4.730 3.767 4.651 1.00 77.94 86 THR A N 1
ATOM 618 C CA . THR A 1 86 ? 5.753 4.808 4.495 1.00 77.94 86 THR A CA 1
ATOM 619 C C . THR A 1 86 ? 7.130 4.215 4.219 1.00 77.94 86 THR A C 1
ATOM 621 O O . THR A 1 86 ? 7.863 4.737 3.382 1.00 77.94 86 THR A O 1
ATOM 624 N N . ALA A 1 87 ? 7.455 3.073 4.828 1.00 75.31 87 ALA A N 1
ATOM 625 C CA . ALA A 1 87 ? 8.694 2.345 4.572 1.00 75.31 87 ALA A CA 1
ATOM 626 C C . ALA A 1 87 ? 8.863 1.890 3.108 1.00 75.31 87 ALA A C 1
ATOM 628 O O . ALA A 1 87 ? 9.986 1.634 2.684 1.00 75.31 87 ALA A O 1
ATOM 629 N N . LEU A 1 88 ? 7.788 1.805 2.314 1.00 71.31 88 LEU A N 1
ATOM 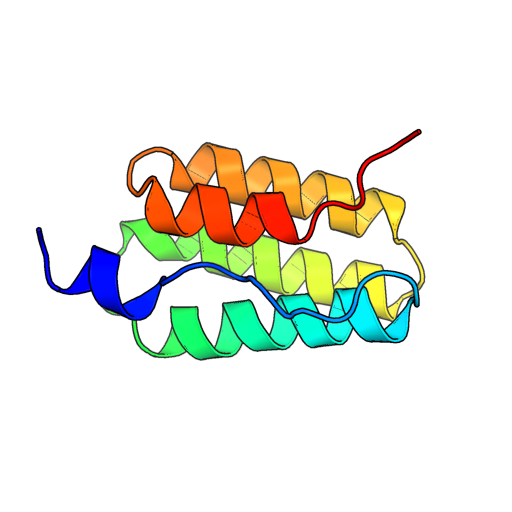630 C CA . LEU A 1 88 ? 7.865 1.456 0.887 1.00 71.31 88 LEU A CA 1
ATOM 631 C C . LEU A 1 88 ? 8.028 2.639 -0.040 1.00 71.31 88 LEU A C 1
ATOM 633 O O . LEU A 1 88 ? 8.366 2.455 -1.210 1.00 71.31 88 LEU A O 1
ATOM 637 N N . ILE A 1 89 ? 7.784 3.841 0.462 1.00 75.69 89 ILE A N 1
ATOM 638 C CA . ILE A 1 89 ? 8.021 5.049 -0.300 1.00 75.69 89 ILE A CA 1
ATOM 639 C C . ILE A 1 89 ? 9.543 5.188 -0.398 1.00 75.69 89 ILE A C 1
ATOM 641 O O . ILE A 1 89 ? 10.202 5.369 0.628 1.00 75.69 89 ILE A O 1
ATOM 645 N N . PRO A 1 90 ? 10.138 5.089 -1.604 1.00 64.75 90 PRO A N 1
ATOM 646 C CA . PRO A 1 90 ? 11.566 5.308 -1.753 1.00 64.75 90 PRO A CA 1
ATOM 647 C C . PRO A 1 90 ? 11.877 6.699 -1.208 1.00 64.75 90 PRO A C 1
ATOM 649 O O . PRO A 1 90 ? 11.159 7.650 -1.529 1.00 64.75 90 PRO A O 1
ATOM 652 N N . ALA A 1 91 ? 12.925 6.821 -0.390 1.00 52.69 91 ALA A N 1
ATOM 653 C CA . ALA A 1 91 ? 13.421 8.121 0.032 1.00 52.69 91 ALA A CA 1
ATOM 654 C C . ALA A 1 91 ? 13.768 8.914 -1.233 1.00 52.69 91 ALA A C 1
ATOM 656 O O . ALA A 1 91 ? 14.772 8.648 -1.894 1.00 52.69 91 ALA A O 1
ATOM 657 N N . VAL A 1 92 ? 12.879 9.828 -1.616 1.00 40.31 92 VAL A N 1
ATOM 658 C CA . VAL A 1 92 ? 13.095 10.734 -2.736 1.00 40.31 92 VAL A CA 1
ATOM 659 C C . VAL A 1 92 ? 14.266 11.622 -2.318 1.00 40.31 92 VAL A C 1
ATOM 661 O O . VAL A 1 92 ? 14.114 12.449 -1.421 1.00 40.31 92 VAL A O 1
ATOM 664 N N . ARG A 1 93 ? 15.443 11.378 -2.897 1.00 33.69 93 ARG A N 1
ATOM 665 C CA . ARG A 1 93 ? 16.530 12.359 -2.948 1.00 33.69 93 ARG A CA 1
ATOM 666 C C . ARG A 1 93 ? 16.317 13.276 -4.139 1.00 33.69 93 ARG A C 1
ATOM 668 O O . ARG A 1 93 ? 15.882 12.757 -5.192 1.00 33.69 93 ARG A O 1
#

pLDDT: mean 70.02, std 15.56, range [33.69, 90.06]

Radius of gyration: 12.22 Å; chains: 1; bounding box: 31×24×38 Å

Foldseek 3Di:
DDPLLVLLPAPPPQDPDDLCSLLVLLVVLLVSCVVVVPDPLCPLLNVLSVVLNVCSVVVNPVSSLVSLCVSLVSCVVPNSSSNSSVVSNPPDD

Sequence (93 aa):
MTTYEQEWGAAAGWGHGTRGGLTAGIDGLLRRSGQAAEAEAYVPVVSFLRRAREVSAGGDERGAVALLRLAAEVAEPAVSVADSITALIPAVR

Organism: NCBI:txid310355

Secondary structure (DSSP, 8-state):
--HHHHHT---TTS-TTSHHHHHHHHHHHHHHHTTSTT-GGGHHHHHHHHHHHHHHHTT-HHHHHHHHHHHHHHTTTSHHHHHHHHTTS----